Protein AF-A0A1S3WWC1-F1 (afdb_monomer)

Radius of gyration: 30.46 Å; Cα contacts (8 Å, |Δi|>4): 54; chains: 1; bounding box: 105×36×64 Å

Secondary structure (DSSP, 8-state):
-----------------------S---------SS-----EEPTTT--EESSSS-HHHHHHT----TTSS----HHHHHHHHHHHHHHHHHHHHHHHHHHHHHHHHHT-

Mean predicted aligned error: 16.49 Å

Structure (mmCIF, N/CA/C/O backbone):
data_AF-A0A1S3WWC1-F1
#
_entry.id   AF-A0A1S3WWC1-F1
#
loop_
_atom_site.group_PDB
_atom_site.id
_atom_site.type_symbol
_atom_site.label_atom_id
_atom_site.label_alt_id
_atom_site.label_comp_id
_atom_site.label_asym_id
_atom_site.label_entity_id
_atom_site.label_seq_id
_atom_site.pdbx_PDB_ins_code
_atom_site.Cartn_x
_atom_site.Cartn_y
_atom_site.Cartn_z
_atom_site.occupancy
_atom_site.B_iso_or_equiv
_atom_site.auth_seq_id
_atom_site.auth_comp_id
_atom_site.auth_asym_id
_atom_site.auth_atom_id
_atom_site.pdbx_PDB_model_num
ATOM 1 N N . MET A 1 1 ? 80.824 10.348 16.787 1.00 40.72 1 MET A N 1
ATOM 2 C CA . MET A 1 1 ? 81.127 11.675 16.212 1.00 40.72 1 MET A CA 1
ATOM 3 C C . MET A 1 1 ? 79.851 12.218 15.574 1.00 40.72 1 MET A C 1
ATOM 5 O O . MET A 1 1 ? 79.319 11.554 14.701 1.00 40.72 1 MET A O 1
ATOM 9 N N . ALA A 1 2 ? 79.364 13.329 16.138 1.00 40.56 2 ALA A N 1
ATOM 10 C CA . ALA A 1 2 ? 78.391 14.354 15.710 1.00 40.56 2 ALA A CA 1
ATOM 11 C C . ALA A 1 2 ? 77.264 14.090 14.674 1.00 40.56 2 ALA A C 1
ATOM 13 O O . ALA A 1 2 ? 77.507 1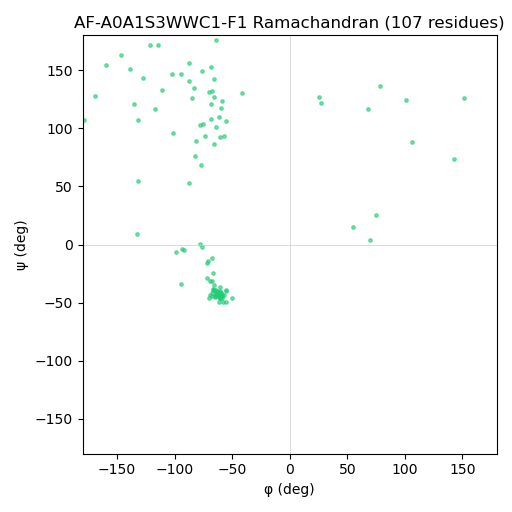3.753 13.520 1.00 40.56 2 ALA A O 1
ATOM 14 N N . SER A 1 3 ? 76.041 14.435 15.107 1.00 50.72 3 SER A N 1
ATOM 15 C CA . SER A 1 3 ? 74.863 14.863 14.323 1.00 50.72 3 SER A CA 1
ATOM 16 C C . SER A 1 3 ? 75.092 16.202 13.579 1.00 50.72 3 SER A C 1
ATOM 18 O O . SER A 1 3 ? 76.116 16.849 13.805 1.00 50.72 3 SER A O 1
ATOM 20 N N . PRO A 1 4 ? 74.134 16.676 12.749 1.00 58.25 4 PRO A N 1
ATOM 21 C CA . PRO A 1 4 ? 73.045 17.553 13.242 1.00 58.25 4 PRO A CA 1
ATOM 22 C C . PRO A 1 4 ? 71.666 17.200 12.617 1.00 58.25 4 PRO A C 1
ATOM 24 O O . PRO A 1 4 ? 71.623 16.571 11.571 1.00 58.25 4 PRO A O 1
ATOM 2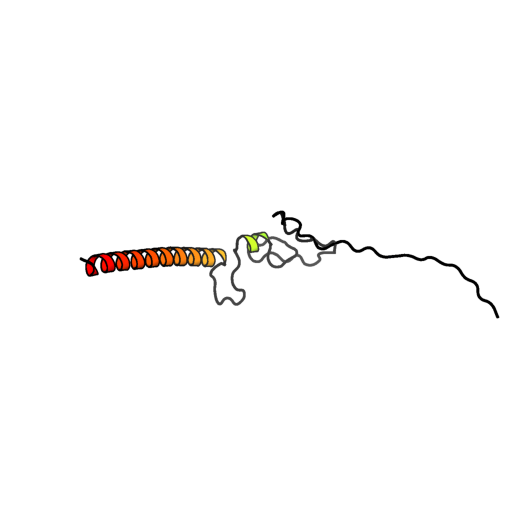7 N N . SER A 1 5 ? 70.477 17.389 13.209 1.00 48.91 5 SER A N 1
ATOM 28 C CA . SER A 1 5 ? 69.825 18.439 14.026 1.00 48.91 5 SER A CA 1
ATOM 29 C C . SER A 1 5 ? 68.855 19.312 13.199 1.00 48.91 5 SER A C 1
ATOM 31 O O . SER A 1 5 ? 69.268 19.919 12.217 1.00 48.91 5 SER A O 1
ATOM 33 N N . GLY A 1 6 ? 67.586 19.391 13.642 1.00 43.91 6 GLY A N 1
ATOM 34 C CA . GLY A 1 6 ? 66.534 20.315 13.165 1.00 43.91 6 GLY A CA 1
ATOM 35 C C . GLY A 1 6 ? 65.130 19.673 13.111 1.00 43.91 6 GLY A C 1
ATOM 36 O O . GLY A 1 6 ? 64.760 19.143 12.076 1.00 43.91 6 GLY A O 1
ATOM 37 N N . LYS A 1 7 ? 64.424 19.427 14.228 1.00 49.53 7 LYS A N 1
ATOM 38 C CA . LYS A 1 7 ? 63.530 20.313 15.023 1.00 49.53 7 LYS A CA 1
ATOM 39 C C . LYS A 1 7 ? 62.209 20.738 14.344 1.00 49.53 7 LYS A C 1
ATOM 41 O O . LYS A 1 7 ? 62.213 21.550 13.432 1.00 49.53 7 LYS A O 1
ATOM 46 N N . GLY A 1 8 ? 61.095 20.311 14.948 1.00 35.06 8 GLY A N 1
ATOM 47 C CA . GLY A 1 8 ? 59.756 20.901 14.828 1.00 35.06 8 GLY A CA 1
ATOM 48 C C . GLY A 1 8 ? 58.767 20.121 15.700 1.00 35.06 8 GLY A C 1
ATOM 49 O O . GLY A 1 8 ? 58.494 18.963 15.413 1.00 35.06 8 GLY A O 1
ATOM 50 N N . ALA A 1 9 ? 58.333 20.712 16.812 1.00 41.59 9 ALA A N 1
ATOM 51 C CA . ALA A 1 9 ? 57.574 20.085 17.893 1.00 41.59 9 ALA A CA 1
ATOM 52 C C . ALA A 1 9 ? 56.155 20.665 18.012 1.00 41.59 9 ALA A C 1
ATOM 54 O O . ALA A 1 9 ? 55.888 21.729 17.463 1.00 41.59 9 ALA A O 1
ATOM 55 N N . GLN A 1 10 ? 55.359 20.002 18.862 1.00 39.84 10 GLN A N 1
ATOM 56 C CA . GLN A 1 10 ? 54.048 20.388 19.415 1.00 39.84 10 GLN A CA 1
ATOM 57 C C . GLN A 1 10 ? 52.873 20.189 18.447 1.00 39.84 10 GLN A C 1
ATOM 59 O O . GLN A 1 10 ? 52.960 20.502 17.274 1.00 39.84 10 GLN A O 1
ATOM 64 N N . GLY A 1 11 ? 51.728 19.653 18.848 1.00 32.12 11 GLY A N 1
ATOM 65 C CA . GLY A 1 11 ? 51.208 19.331 20.171 1.00 32.12 11 GLY A CA 1
ATOM 66 C C . GLY A 1 11 ? 49.685 19.431 20.070 1.00 32.12 11 GLY A C 1
ATOM 67 O O . GLY A 1 11 ? 49.196 20.433 19.572 1.00 32.12 11 GLY A O 1
ATOM 68 N N . SER A 1 12 ? 48.998 18.357 20.469 1.00 44.78 12 SER A N 1
ATOM 69 C CA . SER A 1 12 ? 47.644 18.304 21.048 1.00 44.78 12 SER A CA 1
ATOM 70 C C . SER A 1 12 ? 46.635 19.403 20.691 1.00 44.78 12 SER A C 1
ATOM 72 O O . SER A 1 12 ? 46.820 20.529 21.122 1.00 44.78 12 SER A O 1
ATOM 74 N N . GLU A 1 13 ? 45.490 19.016 20.114 1.00 35.41 13 GLU A N 1
ATOM 75 C CA . GLU A 1 13 ? 44.162 19.357 20.658 1.00 35.41 13 GLU A CA 1
ATOM 76 C C . GLU A 1 13 ? 43.049 18.556 19.957 1.00 35.41 13 GLU A C 1
ATOM 78 O O . GLU A 1 13 ? 42.955 18.499 18.733 1.00 35.41 13 GLU A O 1
ATOM 83 N N . ALA A 1 14 ? 42.217 17.894 20.761 1.00 49.47 14 ALA A N 1
ATOM 84 C CA . ALA A 1 14 ? 40.960 17.291 20.339 1.00 49.47 14 ALA A CA 1
ATOM 85 C C . ALA A 1 14 ? 39.820 18.289 20.591 1.00 49.47 14 ALA A C 1
ATOM 87 O O . ALA A 1 14 ? 39.831 18.951 21.627 1.00 49.47 14 ALA A O 1
ATOM 88 N N . PRO A 1 15 ? 38.775 18.312 19.753 1.00 43.28 15 PRO A N 1
ATOM 89 C CA . PRO A 1 15 ? 37.441 18.699 20.192 1.00 43.28 15 PRO A CA 1
ATOM 90 C C . PRO A 1 15 ? 36.527 17.475 20.012 1.00 43.28 15 PRO A C 1
ATOM 92 O O . PRO A 1 15 ? 36.415 16.912 18.931 1.00 43.28 15 PRO A O 1
ATOM 95 N N . GLY A 1 16 ? 35.950 16.894 21.057 1.00 35.16 16 GLY A N 1
ATOM 96 C CA . GLY A 1 16 ? 34.995 17.552 21.940 1.00 35.16 16 GLY A CA 1
ATOM 97 C C . GLY A 1 16 ? 33.614 16.987 21.605 1.00 35.16 16 GLY A C 1
ATOM 98 O O . GLY A 1 16 ? 32.925 17.492 20.727 1.00 35.16 16 GLY A O 1
ATOM 99 N N . CYS A 1 17 ? 33.243 15.886 22.264 1.00 47.62 17 CYS A N 1
ATOM 100 C CA . CYS A 1 17 ? 31.922 15.273 22.151 1.00 47.62 17 CYS A CA 1
ATOM 101 C C . CYS A 1 17 ? 30.924 16.126 22.950 1.00 47.62 17 CYS A C 1
ATOM 103 O O . CYS A 1 17 ? 30.926 16.096 24.180 1.00 47.62 17 CYS A O 1
ATOM 105 N N . GLY A 1 18 ? 30.112 16.918 22.253 1.00 47.75 18 GLY A N 1
ATOM 106 C CA . GLY A 1 18 ? 28.972 17.640 22.815 1.00 47.75 18 GLY A CA 1
ATOM 107 C C . GLY A 1 18 ? 27.711 17.339 21.996 1.00 47.75 18 GLY A C 1
ATOM 108 O O . GLY A 1 18 ? 27.815 17.196 20.775 1.00 47.75 18 GLY A O 1
ATOM 109 N N . PRO A 1 19 ? 26.524 17.218 22.618 1.00 51.41 19 PRO A N 1
ATOM 110 C CA . PRO A 1 19 ? 25.299 16.896 21.899 1.00 51.41 19 PRO A CA 1
ATOM 111 C C . PRO A 1 19 ? 24.775 18.155 21.197 1.00 51.41 19 PRO A C 1
ATOM 113 O O . PRO A 1 19 ? 24.214 19.042 21.837 1.00 51.41 19 PRO A O 1
ATOM 116 N N . GLN A 1 20 ? 24.975 18.251 19.883 1.00 52.53 20 GLN A N 1
ATOM 117 C CA . GLN A 1 20 ? 24.319 19.270 19.058 1.00 52.53 20 GLN A CA 1
ATOM 118 C C . GLN A 1 20 ? 22.948 18.752 18.586 1.00 52.53 20 GLN A C 1
ATOM 120 O O . GLN A 1 20 ? 22.805 17.559 18.300 1.00 52.53 20 GLN A O 1
ATOM 125 N N . PRO A 1 21 ? 21.920 19.617 18.565 1.00 46.38 21 PRO A N 1
ATOM 126 C CA . PRO A 1 21 ? 20.534 19.225 18.397 1.00 46.38 21 PRO A CA 1
ATOM 127 C C . PRO A 1 21 ? 20.301 18.737 16.972 1.00 46.38 21 PRO A C 1
ATOM 129 O O . PRO A 1 21 ? 20.669 19.396 16.003 1.00 46.38 21 PRO A O 1
ATOM 132 N N . PHE A 1 22 ? 19.665 17.572 16.871 1.00 44.06 22 PHE A N 1
ATOM 133 C CA . PHE A 1 22 ? 19.231 16.955 15.627 1.00 44.06 22 PHE A CA 1
ATOM 134 C C . PHE A 1 22 ? 18.308 17.908 14.854 1.00 44.06 22 PHE A C 1
ATOM 136 O O . PHE A 1 22 ? 17.095 17.939 15.074 1.00 44.06 22 PHE A O 1
ATOM 143 N N . THR A 1 23 ? 18.882 18.687 13.940 1.00 47.53 23 THR A N 1
ATOM 144 C CA . THR A 1 23 ? 18.132 19.331 12.869 1.00 47.53 23 THR A CA 1
ATOM 145 C C . THR A 1 23 ? 17.643 18.234 11.937 1.00 47.53 23 THR A C 1
ATOM 147 O O . THR A 1 23 ? 18.385 17.394 11.426 1.00 47.53 23 THR A O 1
ATOM 150 N N . ARG A 1 24 ? 16.326 18.185 11.810 1.00 53.47 24 ARG A N 1
ATOM 151 C CA . ARG A 1 24 ? 15.557 17.122 11.182 1.00 53.47 24 ARG A CA 1
ATOM 152 C C . ARG A 1 24 ? 15.436 17.384 9.681 1.00 53.47 24 ARG A C 1
ATOM 154 O O . ARG A 1 24 ? 14.336 17.372 9.153 1.00 53.47 24 ARG A O 1
ATOM 161 N N . ASP A 1 25 ? 16.573 17.597 9.029 1.00 51.56 25 ASP A N 1
ATOM 162 C CA . ASP A 1 25 ? 16.686 17.823 7.586 1.00 51.56 25 ASP A CA 1
ATOM 163 C C . ASP A 1 25 ? 17.793 16.937 7.010 1.00 51.56 25 ASP A C 1
ATOM 165 O O . ASP A 1 25 ? 18.732 17.390 6.361 1.00 51.56 25 ASP A O 1
ATOM 169 N N . LEU A 1 26 ? 17.683 15.629 7.254 1.00 56.12 26 LEU A N 1
ATOM 170 C CA . LEU A 1 26 ? 18.396 14.648 6.448 1.00 56.12 26 LEU A CA 1
ATOM 171 C C . LEU A 1 26 ? 17.566 14.404 5.185 1.00 56.12 26 LEU A C 1
ATOM 173 O O . LEU A 1 26 ? 16.857 13.405 5.059 1.00 56.12 26 LEU A O 1
ATOM 177 N N . VAL A 1 27 ? 17.619 15.361 4.259 1.00 57.16 27 VAL A N 1
ATOM 178 C CA . VAL A 1 27 ? 17.389 15.028 2.856 1.00 57.16 27 VAL A CA 1
ATOM 179 C C . VAL A 1 27 ? 18.494 14.040 2.498 1.00 57.16 27 VAL A C 1
ATOM 181 O O . VAL A 1 27 ? 19.677 14.371 2.524 1.00 57.16 27 VAL A O 1
ATOM 184 N N . ASP A 1 28 ? 18.112 12.781 2.302 1.00 52.03 28 ASP A N 1
ATOM 185 C CA . ASP A 1 28 ? 19.004 11.729 1.828 1.00 52.03 28 ASP A CA 1
ATOM 186 C C . ASP A 1 28 ? 19.412 12.104 0.401 1.00 52.03 28 ASP A C 1
ATOM 188 O O . ASP A 1 28 ? 18.736 11.778 -0.578 1.00 52.03 28 ASP A O 1
ATOM 192 N N . SER A 1 29 ? 20.468 12.912 0.302 1.00 55.97 29 SER A N 1
ATOM 193 C CA . SER A 1 29 ? 21.179 13.186 -0.934 1.00 55.97 29 SER A CA 1
ATOM 194 C C . SER A 1 29 ? 21.712 11.852 -1.423 1.00 55.97 29 SER A C 1
ATOM 196 O O . SER A 1 29 ? 22.777 11.399 -1.007 1.00 55.97 29 SER A O 1
ATOM 198 N N . VAL A 1 30 ? 20.934 11.183 -2.271 1.00 58.50 30 VAL A N 1
ATOM 199 C CA . VAL A 1 30 ? 21.411 10.015 -2.994 1.00 58.50 30 VAL A CA 1
ATOM 200 C C . VAL A 1 30 ? 22.523 10.504 -3.906 1.00 58.50 30 VAL A C 1
ATOM 202 O O . VAL A 1 30 ? 22.277 11.154 -4.915 1.00 58.50 30 VAL A O 1
ATOM 205 N N . ASP A 1 31 ? 23.755 10.261 -3.474 1.00 56.28 31 ASP A N 1
ATOM 206 C CA . ASP A 1 31 ? 24.958 10.617 -4.204 1.00 56.28 31 ASP A CA 1
ATOM 207 C C . ASP A 1 31 ? 24.882 10.004 -5.605 1.00 56.28 31 ASP A C 1
ATOM 209 O O . ASP A 1 31 ? 24.969 8.786 -5.803 1.00 56.28 31 ASP A O 1
ATOM 213 N N . ASP A 1 32 ? 24.642 10.867 -6.587 1.00 61.12 32 ASP A N 1
ATOM 214 C CA . ASP A 1 32 ? 24.807 10.548 -7.986 1.00 61.12 32 ASP A CA 1
ATOM 215 C C . ASP A 1 32 ? 26.320 10.591 -8.295 1.00 61.12 32 ASP A C 1
ATOM 217 O O . ASP A 1 32 ? 26.763 11.394 -9.111 1.00 61.12 32 ASP A O 1
ATOM 221 N N . ALA A 1 33 ? 27.092 9.647 -7.743 1.00 59.06 33 ALA A N 1
ATOM 222 C CA . ALA A 1 33 ? 28.527 9.480 -7.989 1.00 59.06 33 ALA A CA 1
ATOM 223 C C . ALA A 1 33 ? 28.914 9.661 -9.471 1.00 59.06 33 ALA A C 1
ATO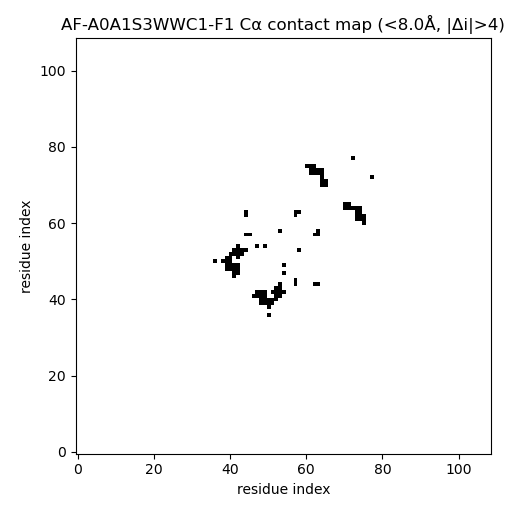M 225 O O . ALA A 1 33 ? 28.305 9.070 -10.376 1.00 59.06 33 ALA A O 1
ATOM 226 N N . GLU A 1 34 ? 29.926 10.490 -9.702 1.00 60.16 34 GLU A N 1
ATOM 227 C CA . GLU A 1 34 ? 30.468 10.883 -11.000 1.00 60.16 34 GLU A CA 1
ATOM 228 C C . GLU A 1 34 ? 31.271 9.721 -11.611 1.00 60.16 34 GLU A C 1
ATOM 230 O O . GLU A 1 34 ? 32.440 9.498 -11.314 1.00 60.16 34 GLU A O 1
ATOM 235 N N . GLY A 1 35 ? 30.602 8.909 -12.430 1.00 62.38 35 GLY A N 1
ATOM 236 C CA . GLY A 1 35 ? 31.177 7.751 -13.112 1.00 62.38 35 GLY A CA 1
ATOM 237 C C . GLY A 1 35 ? 30.325 7.350 -14.316 1.00 62.38 35 GLY A C 1
ATOM 238 O O . GLY A 1 35 ? 29.144 7.669 -14.384 1.00 62.38 35 GLY A O 1
ATOM 239 N N . LEU A 1 36 ? 30.919 6.704 -15.318 1.00 58.41 36 LEU A N 1
ATOM 240 C CA . LEU A 1 36 ? 30.265 6.382 -16.590 1.00 58.41 36 LEU A CA 1
ATOM 241 C C . LEU A 1 36 ? 29.146 5.328 -16.408 1.00 58.41 36 LEU A C 1
ATOM 243 O O . LEU A 1 36 ? 29.419 4.147 -16.199 1.00 58.41 36 LEU A O 1
ATOM 247 N N . TYR A 1 37 ? 27.879 5.740 -16.523 1.00 56.16 37 TYR A N 1
ATOM 248 C CA . TYR A 1 37 ? 26.704 4.857 -16.428 1.00 56.16 37 TYR A CA 1
ATOM 249 C C . TYR A 1 37 ? 26.440 4.135 -17.751 1.00 56.16 37 TYR A C 1
ATOM 251 O O . TYR A 1 37 ? 25.695 4.628 -18.593 1.00 56.16 37 TYR A O 1
ATOM 259 N N . VAL A 1 38 ? 27.044 2.959 -17.942 1.00 61.09 38 VAL A N 1
ATOM 260 C CA . VAL A 1 38 ? 26.890 2.169 -19.186 1.00 61.09 38 VAL A CA 1
ATOM 261 C C . VAL A 1 38 ? 25.744 1.143 -19.112 1.00 61.09 38 VAL A C 1
ATOM 263 O O . VAL A 1 38 ? 25.376 0.552 -20.121 1.00 61.09 38 VAL A O 1
ATOM 266 N N . ALA A 1 39 ? 25.086 0.985 -17.961 1.00 57.41 39 ALA A N 1
ATOM 267 C CA . ALA A 1 39 ? 23.836 0.234 -17.856 1.00 57.41 39 ALA A CA 1
ATOM 268 C C . ALA A 1 39 ? 22.816 1.055 -17.070 1.00 57.41 39 ALA A C 1
ATOM 270 O O . ALA A 1 39 ? 22.947 1.229 -15.860 1.00 57.41 39 ALA A O 1
ATOM 271 N N . VAL A 1 40 ? 21.810 1.588 -17.764 1.00 65.38 40 VAL A N 1
ATOM 272 C CA . VAL A 1 40 ? 20.677 2.219 -17.094 1.00 65.38 40 VAL A CA 1
ATOM 273 C C . VAL A 1 40 ? 19.517 1.241 -17.105 1.00 65.38 40 VAL A C 1
ATOM 275 O O . VAL A 1 40 ? 18.795 1.109 -18.094 1.00 65.38 40 VAL A O 1
ATOM 278 N N . GLU A 1 41 ? 19.373 0.512 -16.005 1.00 73.44 41 GLU A N 1
ATOM 279 C CA . GLU A 1 41 ? 18.226 -0.360 -15.804 1.00 73.44 41 GLU A CA 1
ATOM 280 C C . GLU A 1 41 ? 16.953 0.492 -15.681 1.00 73.44 41 GLU A C 1
ATOM 282 O O . GLU A 1 41 ? 16.935 1.606 -15.140 1.00 73.44 41 GLU A O 1
ATOM 287 N N . ARG A 1 42 ? 15.856 -0.007 -16.249 1.00 87.19 42 ARG A N 1
ATOM 288 C CA . ARG A 1 42 ? 14.539 0.609 -16.081 1.00 87.19 42 ARG A CA 1
ATOM 289 C C . ARG A 1 42 ? 13.957 0.126 -14.766 1.00 87.19 42 ARG A C 1
ATOM 291 O O . ARG A 1 42 ? 13.969 -1.069 -14.489 1.00 87.19 42 ARG A O 1
ATOM 298 N N . CYS A 1 43 ? 13.390 1.042 -13.987 1.00 89.12 43 CYS A N 1
ATOM 299 C CA . CYS A 1 43 ? 12.703 0.662 -12.766 1.00 89.12 43 CYS A CA 1
ATOM 300 C C . CYS A 1 43 ? 11.553 -0.306 -13.075 1.00 89.12 43 CYS A C 1
ATOM 302 O O . CYS A 1 43 ? 10.654 0.087 -13.817 1.00 89.12 43 CYS A O 1
ATOM 304 N N . PRO A 1 44 ? 11.497 -1.517 -12.490 1.00 88.62 44 PRO A N 1
ATOM 305 C CA . PRO A 1 44 ? 10.464 -2.495 -12.826 1.00 88.62 44 PRO A CA 1
ATOM 306 C C . PRO A 1 44 ? 9.060 -2.057 -12.377 1.00 88.62 44 PRO A C 1
ATOM 308 O O . PRO A 1 44 ? 8.072 -2.645 -12.795 1.00 88.62 44 PRO A O 1
ATOM 311 N N . LEU A 1 45 ? 8.962 -1.011 -11.547 1.00 90.44 45 LEU A N 1
ATOM 312 C CA . LEU A 1 45 ? 7.704 -0.498 -10.997 1.00 90.44 45 LEU A CA 1
ATOM 313 C C . LEU A 1 45 ? 7.116 0.661 -11.815 1.00 90.44 45 LEU A C 1
ATOM 315 O O . LEU A 1 45 ? 5.901 0.785 -11.921 1.00 90.44 45 LEU A O 1
ATOM 319 N N . CYS A 1 46 ? 7.959 1.518 -12.400 1.00 91.50 46 CYS A N 1
ATOM 320 C CA . CYS A 1 46 ? 7.518 2.719 -13.128 1.00 91.50 46 CYS A CA 1
ATOM 321 C C . CYS A 1 46 ? 8.185 2.899 -14.498 1.00 91.50 46 CYS A C 1
ATOM 323 O O . CYS A 1 46 ? 8.077 3.959 -15.112 1.00 91.50 46 CYS A O 1
ATOM 325 N N . ASN A 1 47 ? 8.930 1.890 -14.952 1.00 88.44 47 ASN A N 1
ATOM 326 C CA . ASN A 1 47 ? 9.676 1.829 -16.209 1.00 88.44 47 ASN A CA 1
ATOM 327 C C . ASN A 1 47 ? 10.672 2.981 -16.445 1.00 88.44 47 ASN A C 1
ATOM 329 O O . ASN A 1 47 ? 11.145 3.206 -17.562 1.00 88.44 47 ASN A O 1
ATOM 333 N N . THR A 1 48 ? 10.977 3.730 -15.386 1.00 88.25 48 THR A N 1
ATOM 334 C CA . THR A 1 48 ? 11.811 4.920 -15.455 1.00 88.25 48 THR A CA 1
ATOM 335 C C . THR A 1 48 ? 13.277 4.522 -15.371 1.00 88.25 48 THR A C 1
ATOM 337 O O . THR A 1 48 ? 13.697 3.850 -14.433 1.00 88.25 48 THR A O 1
ATOM 340 N N .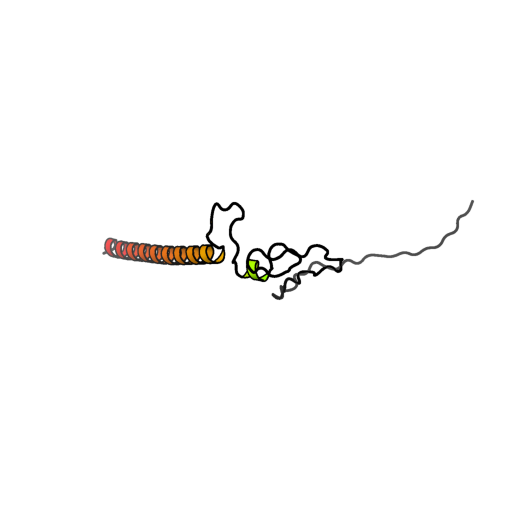 THR A 1 49 ? 14.050 4.971 -16.349 1.00 85.44 49 THR A N 1
ATOM 341 C CA . THR A 1 49 ? 15.496 4.778 -16.474 1.00 85.44 49 THR A CA 1
ATOM 342 C C . THR A 1 49 ? 16.235 5.383 -15.272 1.00 85.44 49 THR A C 1
ATOM 344 O O . THR A 1 49 ? 16.121 6.590 -15.022 1.00 85.44 49 THR A O 1
ATOM 347 N N . ARG A 1 50 ? 16.939 4.559 -14.482 1.00 79.31 50 ARG A N 1
ATOM 348 C CA . ARG A 1 50 ? 17.651 4.969 -13.2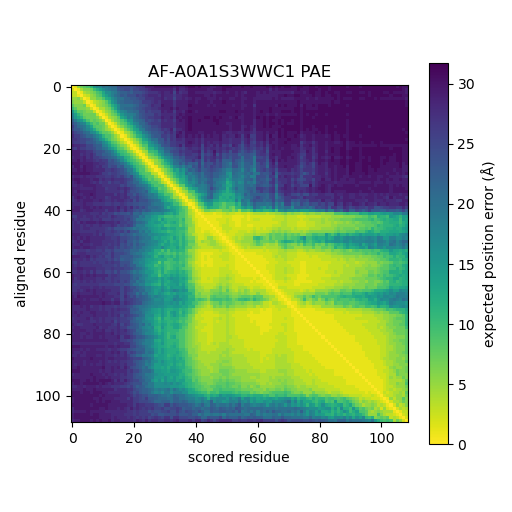56 1.00 79.31 50 ARG A CA 1
ATOM 349 C C . ARG A 1 50 ? 18.932 4.155 -13.030 1.00 79.31 50 ARG A C 1
ATOM 351 O O . ARG A 1 50 ? 19.110 3.087 -13.596 1.00 79.31 50 ARG A O 1
ATOM 358 N N . ARG A 1 51 ? 19.818 4.665 -12.165 1.00 75.31 51 ARG A N 1
ATOM 359 C CA . ARG A 1 51 ? 21.076 3.994 -11.776 1.00 75.31 51 ARG A CA 1
ATOM 360 C C . ARG A 1 51 ? 20.857 2.739 -10.927 1.00 75.31 51 ARG A C 1
ATOM 362 O O . ARG A 1 51 ? 21.654 1.815 -10.978 1.00 75.31 51 ARG A O 1
ATOM 369 N N . ARG A 1 52 ? 19.790 2.724 -10.123 1.00 79.94 52 ARG A N 1
ATOM 370 C CA . ARG A 1 52 ? 19.381 1.583 -9.292 1.00 79.94 52 ARG A CA 1
ATOM 371 C C . ARG A 1 52 ? 18.219 0.853 -9.957 1.00 79.94 52 ARG A C 1
ATOM 373 O O . ARG A 1 52 ? 17.341 1.523 -10.505 1.00 79.94 52 ARG A O 1
ATOM 380 N N . LEU A 1 53 ? 18.164 -0.473 -9.788 1.00 82.50 53 LEU A N 1
ATOM 381 C CA . LEU A 1 53 ? 17.070 -1.320 -10.275 1.00 82.50 53 LEU A CA 1
ATOM 382 C C . LEU A 1 53 ? 15.702 -0.767 -9.862 1.00 82.50 53 LEU A C 1
ATOM 384 O O . LEU A 1 53 ? 14.820 -0.659 -10.693 1.00 82.50 53 LEU A O 1
ATOM 388 N N . THR A 1 54 ? 15.502 -0.351 -8.608 1.00 87.75 54 THR A N 1
ATOM 389 C CA . THR A 1 54 ? 14.266 0.320 -8.159 1.00 87.75 54 THR A CA 1
ATOM 390 C C . THR A 1 54 ? 14.513 1.785 -7.827 1.00 87.75 54 THR A C 1
ATOM 392 O O . THR A 1 54 ? 15.451 2.118 -7.102 1.00 87.75 54 THR A O 1
ATOM 395 N N . CYS A 1 55 ? 13.651 2.677 -8.324 1.00 89.06 55 CYS A N 1
ATOM 396 C CA . CYS A 1 55 ? 13.804 4.109 -8.083 1.00 89.06 55 CYS A CA 1
ATOM 397 C C . CYS A 1 55 ? 13.366 4.515 -6.666 1.00 89.06 55 CYS A C 1
ATOM 399 O O . CYS A 1 55 ? 12.425 3.943 -6.112 1.00 89.06 55 CYS A O 1
ATOM 401 N N . ALA A 1 56 ? 14.003 5.555 -6.115 1.00 90.44 56 ALA A N 1
ATOM 402 C CA . ALA A 1 56 ? 13.697 6.081 -4.782 1.00 90.44 56 ALA A CA 1
ATOM 403 C C . ALA A 1 56 ? 12.215 6.453 -4.619 1.00 90.44 56 ALA A C 1
ATOM 405 O O . ALA A 1 56 ? 11.621 6.133 -3.597 1.00 90.44 56 ALA A O 1
ATOM 406 N N . LYS A 1 57 ? 11.593 7.031 -5.659 1.00 92.06 57 LYS A N 1
ATOM 407 C CA . LYS A 1 57 ? 10.162 7.370 -5.658 1.00 92.06 57 LYS A CA 1
ATOM 408 C C . LYS A 1 57 ? 9.285 6.152 -5.351 1.00 92.06 57 LYS A C 1
ATOM 410 O O . LYS A 1 57 ? 8.439 6.239 -4.474 1.00 92.06 57 LYS A O 1
ATOM 415 N N . CYS A 1 58 ? 9.504 5.029 -6.039 1.00 92.25 58 CYS A N 1
ATOM 416 C CA . CYS A 1 58 ? 8.706 3.814 -5.844 1.00 92.25 58 CYS A CA 1
ATOM 417 C C . CYS A 1 58 ? 8.998 3.108 -4.512 1.00 92.25 58 CYS A C 1
ATOM 419 O O . CYS A 1 58 ? 8.127 2.440 -3.961 1.00 92.25 58 CYS A O 1
ATOM 421 N N . VAL A 1 59 ? 10.219 3.244 -3.986 1.00 92.81 59 VAL A N 1
ATOM 422 C CA . VAL A 1 59 ? 10.559 2.734 -2.649 1.00 92.81 59 VAL A CA 1
ATOM 423 C C . VAL A 1 59 ? 9.852 3.560 -1.574 1.00 92.81 59 VAL A C 1
ATOM 425 O O . VAL A 1 59 ? 9.227 2.996 -0.681 1.00 92.81 59 VAL A O 1
ATOM 428 N N . GLN A 1 60 ? 9.895 4.888 -1.687 1.00 94.25 60 GLN A N 1
ATOM 429 C CA . GLN A 1 60 ? 9.263 5.809 -0.740 1.00 94.25 60 GLN A CA 1
ATOM 430 C C . GLN A 1 60 ? 7.733 5.723 -0.768 1.00 94.25 60 GLN A C 1
ATOM 432 O O . GLN A 1 60 ? 7.107 5.781 0.288 1.00 94.25 60 GLN A O 1
ATOM 437 N N . SER A 1 61 ? 7.126 5.546 -1.946 1.00 95.88 61 SER A N 1
ATOM 438 C CA . SER A 1 61 ? 5.679 5.332 -2.068 1.00 95.88 61 SER A CA 1
ATOM 439 C C . SER A 1 61 ? 5.230 3.953 -1.581 1.00 95.88 61 SER A C 1
ATOM 441 O O . SER A 1 61 ? 4.042 3.762 -1.340 1.00 95.88 61 SER A O 1
ATOM 443 N N . GLY A 1 62 ? 6.150 2.997 -1.4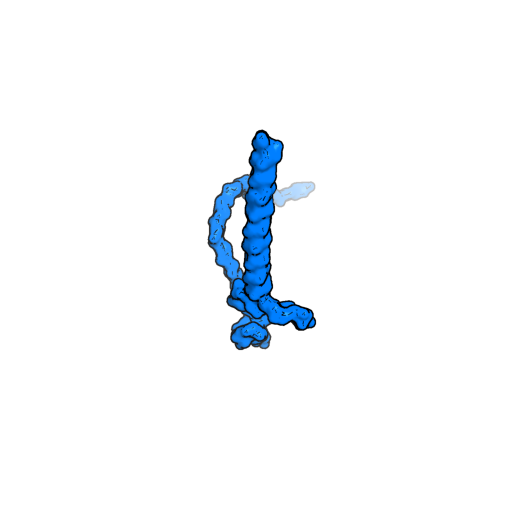07 1.00 95.94 62 GLY A N 1
ATOM 444 C CA . GLY A 1 62 ? 5.805 1.633 -1.010 1.00 95.94 62 GLY A CA 1
ATOM 445 C C . GLY A 1 62 ? 5.188 0.799 -2.136 1.00 95.94 62 GLY A C 1
ATOM 446 O O . GLY A 1 62 ? 4.448 -0.140 -1.858 1.00 95.94 62 GLY A O 1
ATOM 447 N N . ASP A 1 63 ? 5.484 1.121 -3.397 1.00 94.44 63 ASP A N 1
ATOM 448 C CA . ASP A 1 63 ? 4.901 0.465 -4.580 1.00 94.44 63 ASP A CA 1
ATOM 449 C C . ASP A 1 63 ? 5.514 -0.904 -4.918 1.00 94.44 63 ASP A C 1
ATOM 451 O O . ASP A 1 63 ? 5.144 -1.533 -5.910 1.00 94.44 63 ASP A O 1
ATOM 455 N N . PHE A 1 64 ? 6.483 -1.366 -4.134 1.00 92.50 64 PHE A N 1
ATOM 456 C CA . PHE A 1 64 ? 7.182 -2.622 -4.373 1.00 92.50 64 PHE A CA 1
ATOM 457 C C . PHE A 1 64 ? 6.466 -3.817 -3.728 1.00 92.50 64 PHE A C 1
ATOM 459 O O . PHE A 1 64 ? 5.736 -3.681 -2.744 1.00 92.50 64 PHE A O 1
ATOM 466 N N . VAL A 1 65 ? 6.729 -4.999 -4.287 1.00 92.62 65 VAL A N 1
ATOM 467 C CA . VAL A 1 65 ? 6.264 -6.313 -3.815 1.00 92.62 65 VAL A CA 1
ATOM 468 C C . VAL A 1 65 ? 7.471 -7.212 -3.526 1.00 92.62 65 VAL A C 1
ATOM 470 O O . VAL A 1 65 ? 8.606 -6.858 -3.858 1.00 92.62 65 VAL A O 1
ATOM 473 N N . TYR A 1 66 ? 7.250 -8.386 -2.932 1.00 89.50 66 TYR A N 1
ATOM 474 C CA . TYR A 1 66 ? 8.320 -9.371 -2.766 1.00 89.50 66 TYR A CA 1
ATOM 475 C C . TYR A 1 66 ? 8.754 -9.940 -4.124 1.00 89.50 66 TYR A C 1
ATOM 477 O O . TYR A 1 66 ? 7.929 -10.363 -4.932 1.00 89.50 66 TYR A O 1
ATOM 485 N N . PHE A 1 67 ? 10.067 -9.989 -4.363 1.00 84.56 67 PHE A N 1
ATOM 486 C CA . PHE A 1 67 ? 10.635 -10.497 -5.620 1.00 84.56 67 PHE A CA 1
ATOM 487 C C . PHE A 1 67 ? 10.404 -11.998 -5.841 1.00 84.56 67 PHE A C 1
ATOM 489 O O . PHE A 1 67 ? 10.400 -12.452 -6.980 1.00 84.56 67 PHE A O 1
ATOM 496 N N . ASP A 1 68 ? 10.204 -12.767 -4.770 1.00 89.31 68 ASP A N 1
ATOM 497 C CA . ASP A 1 68 ? 9.991 -14.217 -4.830 1.00 89.31 68 ASP A CA 1
ATOM 498 C C . ASP A 1 68 ? 8.577 -14.620 -5.289 1.00 89.31 68 ASP A C 1
ATOM 500 O O . ASP A 1 68 ? 8.282 -15.808 -5.415 1.00 89.31 68 ASP A O 1
ATOM 504 N N . GLY A 1 69 ? 7.695 -13.642 -5.529 1.00 85.06 69 GLY A N 1
ATOM 505 C CA . GLY A 1 69 ? 6.339 -13.858 -6.024 1.00 85.06 69 GLY A CA 1
ATOM 506 C C . GLY A 1 69 ? 5.384 -14.523 -5.030 1.00 85.06 69 GLY A C 1
ATOM 507 O O . GLY A 1 69 ? 4.240 -14.785 -5.402 1.00 85.06 69 GLY A O 1
ATOM 508 N N . ARG A 1 70 ? 5.807 -14.779 -3.782 1.00 90.56 70 ARG A N 1
ATOM 509 C CA . ARG A 1 70 ? 4.946 -15.396 -2.755 1.00 90.56 70 ARG A CA 1
ATOM 510 C C . ARG A 1 70 ? 3.806 -14.481 -2.327 1.00 90.56 70 ARG A C 1
ATOM 512 O O . ARG A 1 70 ? 2.739 -14.966 -1.965 1.00 90.56 70 ARG A O 1
ATOM 519 N N . ASP A 1 71 ? 4.040 -13.174 -2.367 1.00 87.94 71 ASP A N 1
ATOM 520 C CA . ASP A 1 71 ? 3.081 -12.154 -1.966 1.00 87.94 71 ASP A CA 1
ATOM 521 C C . ASP A 1 71 ? 3.068 -11.024 -3.005 1.00 87.94 71 ASP A C 1
ATOM 523 O O . ASP A 1 71 ? 4.096 -10.410 -3.304 1.00 87.94 71 ASP A O 1
ATOM 527 N N . ARG A 1 72 ? 1.886 -10.802 -3.591 1.00 92.12 72 ARG A N 1
ATOM 528 C CA . ARG A 1 72 ? 1.622 -9.764 -4.597 1.00 92.12 72 ARG A CA 1
ATOM 529 C C . ARG A 1 72 ? 1.099 -8.464 -3.978 1.00 92.12 72 ARG A C 1
ATOM 531 O O . ARG A 1 72 ? 0.882 -7.507 -4.718 1.00 92.12 72 ARG A O 1
ATOM 538 N N . GLU A 1 73 ? 0.875 -8.433 -2.663 1.00 95.56 73 GLU A N 1
ATOM 539 C CA . GLU A 1 73 ? 0.474 -7.235 -1.923 1.00 95.56 73 GLU A CA 1
ATOM 540 C C . GLU A 1 73 ? 1.618 -6.212 -1.965 1.00 95.56 73 GLU A C 1
ATOM 542 O O . GLU A 1 73 ? 2.768 -6.532 -1.637 1.00 95.56 73 GLU A O 1
ATOM 547 N N . ARG A 1 74 ? 1.327 -4.972 -2.383 1.00 95.69 74 ARG A N 1
ATOM 548 C CA . ARG A 1 74 ? 2.323 -3.898 -2.304 1.00 95.69 74 ARG A CA 1
ATOM 549 C C . ARG A 1 74 ? 2.571 -3.555 -0.847 1.00 95.69 74 ARG A C 1
ATOM 551 O O . ARG A 1 74 ? 1.685 -3.674 0.001 1.00 95.69 74 ARG A O 1
ATOM 558 N N . PHE A 1 75 ? 3.765 -3.053 -0.553 1.00 96.38 75 PHE A N 1
ATOM 559 C CA . PHE A 1 75 ? 4.089 -2.605 0.797 1.00 96.38 75 PHE A CA 1
ATOM 560 C C . PHE A 1 75 ? 3.093 -1.556 1.322 1.00 96.38 75 PHE A C 1
ATOM 562 O O . PHE A 1 75 ? 2.706 -1.619 2.490 1.00 96.38 75 PHE A O 1
ATOM 569 N N . VAL A 1 76 ? 2.661 -0.617 0.472 1.00 97.69 76 VAL A N 1
ATOM 570 C CA . VAL A 1 76 ? 1.684 0.417 0.847 1.00 97.69 76 VAL A CA 1
ATOM 571 C C . VAL A 1 76 ? 0.341 -0.179 1.279 1.00 97.69 76 VAL A C 1
ATOM 573 O O . VAL A 1 76 ? -0.139 0.157 2.362 1.00 97.69 76 VAL A O 1
ATOM 576 N N . ASP A 1 77 ? -0.189 -1.137 0.519 1.00 97.69 77 ASP A N 1
ATOM 577 C CA . ASP A 1 77 ? -1.460 -1.811 0.812 1.00 97.69 77 ASP A CA 1
ATOM 578 C C . ASP 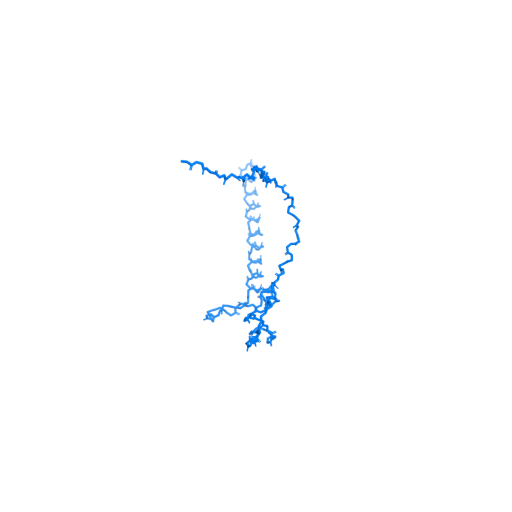A 1 77 ? -1.354 -2.619 2.116 1.00 97.69 77 ASP A C 1
ATOM 580 O O . ASP A 1 77 ? -2.191 -2.520 3.018 1.00 97.69 77 ASP A O 1
ATOM 584 N N . LYS A 1 78 ? -0.245 -3.352 2.276 1.00 97.19 78 LYS A N 1
ATOM 585 C CA . LYS A 1 78 ? 0.052 -4.136 3.482 1.00 97.19 78 LYS A CA 1
ATOM 586 C C . LYS A 1 78 ? 0.128 -3.269 4.732 1.00 97.19 78 LYS A C 1
ATOM 588 O O . LYS A 1 78 ? -0.365 -3.645 5.800 1.00 97.19 78 LYS A O 1
ATOM 593 N N . LYS A 1 79 ? 0.754 -2.097 4.611 1.00 97.62 79 LYS A N 1
ATOM 594 C CA . LYS A 1 79 ? 0.878 -1.119 5.694 1.00 97.62 79 LYS A CA 1
ATOM 595 C C . LYS A 1 79 ? -0.477 -0.511 6.050 1.00 97.62 79 LYS A C 1
ATOM 597 O O . LYS A 1 79 ? -0.773 -0.366 7.235 1.00 97.62 79 LYS A O 1
ATOM 602 N N . GLU A 1 80 ? -1.302 -0.186 5.059 1.00 98.38 80 GLU A N 1
ATOM 603 C CA . GLU A 1 80 ? -2.659 0.310 5.286 1.00 98.38 80 GLU A CA 1
ATOM 604 C C . GLU A 1 80 ? -3.511 -0.726 6.027 1.00 98.38 80 GLU A C 1
ATOM 606 O O . GLU A 1 80 ? -4.090 -0.423 7.074 1.00 98.38 80 GLU A O 1
ATOM 611 N N . ARG A 1 81 ? -3.506 -1.978 5.558 1.00 98.06 81 ARG A N 1
ATOM 612 C CA . ARG A 1 81 ? -4.212 -3.087 6.208 1.00 98.06 81 ARG A CA 1
ATOM 613 C C . ARG A 1 81 ? -3.767 -3.281 7.655 1.00 98.06 81 ARG A C 1
ATOM 615 O O . ARG A 1 81 ? -4.602 -3.458 8.542 1.00 98.06 81 ARG A O 1
ATOM 622 N N . LEU A 1 82 ? -2.461 -3.210 7.918 1.00 98.31 82 LEU A N 1
ATOM 623 C CA . LEU A 1 82 ? -1.927 -3.283 9.278 1.00 98.31 82 LEU A CA 1
ATOM 624 C C . LEU A 1 82 ? -2.467 -2.154 10.167 1.00 98.31 82 LEU A C 1
ATOM 626 O O . LEU A 1 82 ? -2.836 -2.410 11.312 1.00 98.31 82 LEU A O 1
ATOM 630 N N . ASN A 1 83 ? -2.528 -0.923 9.659 1.00 98.62 83 ASN A N 1
ATOM 631 C CA . ASN A 1 83 ? -3.049 0.211 10.420 1.00 98.62 83 ASN A CA 1
ATOM 632 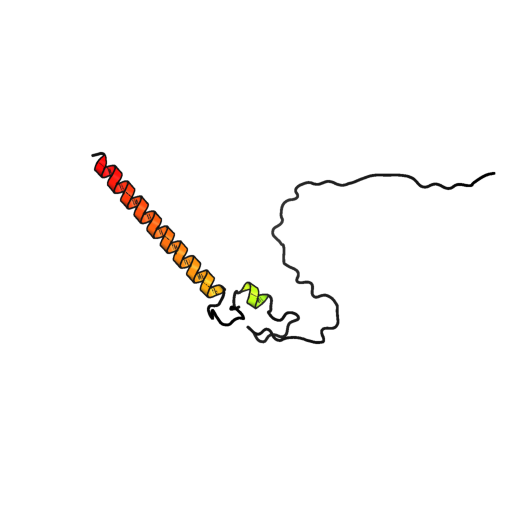C C . ASN A 1 83 ? -4.530 0.022 10.768 1.00 98.62 83 ASN A C 1
ATOM 634 O O . ASN A 1 83 ? -4.902 0.198 11.925 1.00 98.62 83 ASN A O 1
ATOM 638 N N . GLN A 1 84 ? -5.350 -0.421 9.813 1.00 98.69 84 GLN A N 1
ATOM 639 C CA . GLN A 1 84 ? -6.770 -0.700 10.054 1.00 98.69 84 GLN A CA 1
ATOM 640 C C . GLN A 1 84 ? -6.972 -1.776 11.132 1.00 98.69 84 GLN A C 1
ATOM 642 O O . GLN A 1 84 ? -7.839 -1.645 11.996 1.00 98.69 84 GLN A O 1
ATOM 647 N N . LEU A 1 85 ? -6.160 -2.838 11.105 1.00 98.69 85 LEU A N 1
ATOM 648 C CA . LEU A 1 85 ? -6.216 -3.898 12.113 1.00 98.69 85 LEU A CA 1
ATOM 649 C C . LEU A 1 85 ? -5.816 -3.395 13.503 1.00 98.69 85 LEU A C 1
ATOM 651 O O . LEU A 1 85 ? -6.453 -3.771 14.485 1.00 98.69 85 LEU A O 1
ATOM 655 N N . LYS A 1 86 ? -4.806 -2.523 13.594 1.00 98.62 86 LYS A N 1
ATOM 656 C CA . LYS A 1 86 ? -4.411 -1.893 14.861 1.00 98.62 86 LYS A CA 1
ATOM 657 C C . LYS A 1 86 ? -5.511 -0.996 15.425 1.00 98.62 86 LYS A C 1
ATOM 659 O O . LYS A 1 86 ? -5.796 -1.091 16.613 1.00 98.62 86 LYS A O 1
ATOM 664 N N . SER A 1 87 ? -6.167 -0.190 14.589 1.00 98.56 87 SER A N 1
ATOM 665 C CA . SER A 1 87 ? -7.295 0.644 15.026 1.00 98.56 87 SER A CA 1
ATOM 666 C C . SER A 1 87 ? -8.447 -0.200 15.573 1.00 98.56 87 SER A C 1
ATOM 668 O O . SER A 1 87 ? -8.917 0.052 16.676 1.00 98.56 87 SER A O 1
ATOM 670 N N . LYS A 1 88 ? -8.832 -1.273 14.869 1.00 98.44 88 LYS A N 1
ATOM 671 C CA . LYS A 1 88 ? -9.866 -2.205 15.354 1.00 98.44 88 LYS A CA 1
ATOM 672 C C . LYS A 1 88 ? -9.468 -2.891 16.658 1.00 98.44 88 LYS A C 1
ATOM 674 O O . LYS A 1 88 ? -10.291 -3.051 17.552 1.00 98.44 88 LYS A O 1
ATOM 679 N N . GLN A 1 89 ? -8.206 -3.304 16.781 1.00 98.50 89 GLN A N 1
ATOM 680 C CA . GLN A 1 89 ? -7.694 -3.881 18.023 1.00 98.50 89 GLN A CA 1
ATOM 681 C C . GLN A 1 89 ? -7.836 -2.898 19.193 1.00 98.50 89 GLN A C 1
ATOM 683 O O . GLN A 1 89 ? -8.267 -3.302 20.269 1.00 98.50 89 GLN A O 1
ATOM 688 N N . GLU A 1 90 ? -7.501 -1.625 18.986 1.00 98.50 90 GLU A N 1
ATOM 689 C CA . GLU A 1 90 ? -7.632 -0.581 20.005 1.00 98.50 90 GLU A CA 1
ATOM 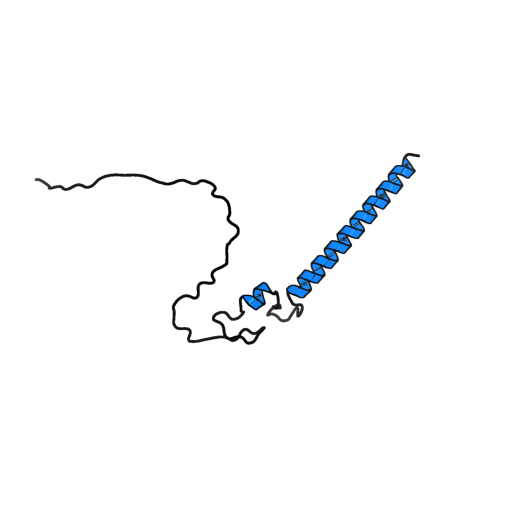690 C C . GLU A 1 90 ? -9.099 -0.335 20.397 1.00 98.50 90 GLU A C 1
ATOM 692 O O . GLU A 1 90 ? -9.411 -0.205 21.582 1.00 98.50 90 GLU A O 1
ATOM 697 N N . GLU A 1 91 ? -10.012 -0.314 19.422 1.00 98.38 91 GLU A N 1
ATOM 698 C CA . GLU A 1 91 ? -11.458 -0.205 19.659 1.00 98.38 91 GLU A CA 1
ATOM 699 C C . GLU A 1 91 ? -11.970 -1.350 20.538 1.00 98.38 91 GLU A C 1
ATOM 701 O O . GLU A 1 91 ? -12.595 -1.100 21.572 1.00 98.38 91 GLU A O 1
ATOM 706 N N . PHE A 1 92 ? -11.628 -2.596 20.198 1.00 98.12 92 PHE A N 1
ATOM 707 C CA . PHE A 1 92 ? -12.019 -3.756 20.999 1.00 98.12 92 PHE A CA 1
ATOM 708 C C . PHE A 1 92 ? -11.405 -3.735 22.400 1.00 98.12 92 PHE A C 1
ATOM 710 O O . PHE A 1 92 ? -12.081 -4.062 23.374 1.00 98.12 92 PHE A O 1
ATOM 717 N N . GLN A 1 93 ? -10.144 -3.316 22.541 1.00 97.56 93 GLN A N 1
ATOM 718 C CA . GLN A 1 93 ? -9.516 -3.177 23.859 1.00 97.56 93 GLN A CA 1
ATOM 719 C C . GLN A 1 93 ? -10.258 -2.157 24.733 1.00 97.56 93 GLN A C 1
ATOM 721 O O . GLN A 1 93 ? -10.517 -2.428 25.906 1.00 97.56 93 GLN A O 1
ATOM 726 N N . LYS A 1 94 ? -10.657 -1.011 24.167 1.00 97.31 94 LYS A N 1
ATOM 727 C CA . LYS A 1 94 ? -11.455 0.007 24.869 1.00 97.31 94 LYS A CA 1
ATOM 728 C C . LYS A 1 94 ? -12.833 -0.514 25.272 1.00 97.31 94 LYS A C 1
ATOM 730 O O . LYS A 1 94 ? -13.305 -0.206 26.366 1.00 97.31 94 LYS A O 1
ATOM 735 N N . GLU A 1 95 ? -13.477 -1.290 24.408 1.00 96.88 95 GLU A N 1
ATOM 736 C CA . GLU A 1 95 ? -14.780 -1.891 24.694 1.00 96.88 95 GLU A CA 1
ATOM 737 C C . GLU A 1 95 ? -14.699 -2.899 25.846 1.00 96.88 95 GLU A C 1
ATOM 739 O O . GLU A 1 95 ? -15.498 -2.829 26.780 1.00 96.88 95 GLU A O 1
ATOM 744 N N . VAL A 1 96 ? -13.686 -3.771 25.839 1.00 96.50 96 VAL A N 1
ATOM 745 C CA . VAL A 1 96 ? -13.450 -4.732 26.925 1.00 96.50 96 VAL A CA 1
ATOM 746 C C . VAL A 1 96 ? -13.204 -4.013 28.249 1.00 96.50 96 VAL A C 1
ATOM 748 O O . VAL A 1 96 ? -13.835 -4.361 29.245 1.00 96.50 96 VAL A O 1
ATOM 751 N N . LEU A 1 97 ? -12.358 -2.977 28.269 1.00 96.44 97 LEU A N 1
ATOM 752 C CA . LEU A 1 97 ? -12.109 -2.188 29.480 1.00 96.44 97 LEU A CA 1
ATOM 753 C C . LEU A 1 97 ? -13.394 -1.548 30.022 1.00 96.44 97 LEU A C 1
ATOM 755 O O . LEU A 1 97 ? -13.665 -1.630 31.217 1.00 96.44 97 LEU A O 1
ATOM 759 N N . ARG A 1 98 ? -14.229 -0.976 29.146 1.00 95.31 98 ARG A N 1
ATOM 760 C CA . ARG A 1 98 ? -15.527 -0.406 29.539 1.00 95.31 98 ARG A CA 1
ATOM 761 C C . ARG A 1 98 ? -16.467 -1.464 30.119 1.00 95.31 98 ARG A C 1
ATOM 763 O O . ARG A 1 98 ? -17.133 -1.211 31.119 1.00 95.31 98 ARG A O 1
ATOM 770 N N . ALA A 1 99 ? -16.538 -2.636 29.493 1.00 94.19 99 ALA A N 1
ATOM 771 C CA . ALA A 1 99 ? -17.375 -3.731 29.968 1.00 94.19 99 ALA A CA 1
ATOM 772 C C . ALA A 1 99 ? -16.895 -4.275 31.324 1.00 94.19 99 ALA A C 1
ATOM 774 O O . ALA A 1 99 ? -17.718 -4.657 32.155 1.00 94.19 99 ALA A O 1
ATOM 775 N N . MET A 1 100 ? -15.581 -4.295 31.563 1.00 93.69 100 MET A N 1
ATOM 776 C CA . MET A 1 100 ? -15.001 -4.675 32.853 1.00 93.69 100 MET A CA 1
ATOM 777 C C . MET A 1 100 ? -15.326 -3.660 33.953 1.00 93.69 100 MET A C 1
ATOM 779 O O . MET A 1 100 ? -15.744 -4.071 35.032 1.00 93.69 100 MET A O 1
ATOM 783 N N . GLU A 1 101 ? -15.212 -2.361 33.667 1.00 91.12 101 GLU A N 1
ATOM 784 C CA . GLU A 1 101 ? -15.576 -1.292 34.609 1.00 91.12 101 GLU A CA 1
ATOM 785 C C . GLU A 1 101 ? -17.053 -1.387 35.026 1.00 91.12 101 GLU A C 1
ATOM 787 O O . GLU A 1 101 ? -17.380 -1.358 36.209 1.00 91.12 101 GLU A O 1
ATOM 792 N N . GLY A 1 102 ? -17.960 -1.593 34.062 1.00 83.62 102 GLY A N 1
ATOM 793 C CA . GLY A 1 102 ? -19.389 -1.743 34.354 1.00 83.62 102 GLY A CA 1
ATOM 794 C C . GLY A 1 102 ? -19.706 -2.929 35.274 1.00 83.62 102 GLY A C 1
ATOM 795 O O . GLY A 1 102 ? -20.576 -2.826 36.141 1.00 83.62 102 GLY A O 1
ATOM 796 N N . LYS A 1 103 ? -18.978 -4.044 35.128 1.00 82.44 103 LYS A N 1
ATOM 797 C CA . LYS A 1 103 ? -19.110 -5.200 36.028 1.00 82.44 103 LYS A CA 1
ATOM 798 C C . LYS A 1 103 ? -18.584 -4.893 37.427 1.00 82.44 103 LYS A C 1
ATOM 800 O O . LYS A 1 103 ? -19.269 -5.196 38.391 1.00 82.44 103 LYS A O 1
ATOM 805 N N . TRP A 1 104 ? -17.433 -4.229 37.535 1.00 78.12 104 TRP A N 1
ATOM 806 C CA . TRP A 1 104 ? -16.853 -3.855 38.828 1.00 78.12 104 TRP A CA 1
ATOM 807 C C . TRP A 1 104 ? -17.767 -2.935 39.647 1.00 78.12 104 TRP A C 1
ATOM 809 O O . TRP A 1 104 ? -17.906 -3.136 40.850 1.00 78.12 104 TRP A O 1
ATOM 819 N N . ILE A 1 105 ? -18.432 -1.970 38.999 1.00 75.81 105 ILE A N 1
ATOM 820 C CA . ILE A 1 105 ? -19.425 -1.107 39.659 1.00 75.81 105 ILE A CA 1
ATOM 821 C C . ILE A 1 105 ? -20.623 -1.929 40.152 1.00 75.81 105 ILE A C 1
ATOM 823 O O . ILE A 1 105 ? -21.113 -1.699 41.253 1.00 75.81 105 ILE A O 1
ATOM 827 N N . THR A 1 106 ? -21.087 -2.889 39.346 1.00 75.31 106 THR A N 1
ATOM 828 C CA . THR A 1 106 ? -22.234 -3.743 39.695 1.00 75.31 106 THR A CA 1
ATOM 829 C C . THR A 1 106 ? -21.914 -4.664 40.871 1.00 75.31 106 THR A C 1
ATOM 831 O O . THR A 1 106 ? -22.753 -4.830 41.744 1.00 75.31 106 THR A O 1
ATOM 834 N N . ASP A 1 107 ? -20.702 -5.217 40.928 1.00 72.50 107 ASP A N 1
ATOM 835 C CA . ASP A 1 107 ? -20.261 -6.107 42.011 1.00 72.50 107 ASP A CA 1
ATOM 836 C C . ASP A 1 107 ? -20.049 -5.370 43.354 1.00 72.50 107 ASP A C 1
ATOM 838 O O . ASP A 1 107 ? -19.906 -6.014 44.394 1.00 72.50 107 ASP A O 1
ATOM 842 N N . GLN A 1 108 ? -20.000 -4.032 43.348 1.00 68.56 108 GLN A N 1
ATOM 843 C CA . GLN A 1 108 ? -19.826 -3.190 44.541 1.00 68.56 108 GLN A CA 1
ATOM 844 C C . GLN A 1 108 ? -21.123 -2.596 45.112 1.00 68.56 108 GLN A C 1
ATOM 846 O O . GLN A 1 108 ? -21.069 -1.951 46.163 1.00 68.56 108 GLN A O 1
ATOM 851 N N . LEU A 1 109 ? -22.253 -2.780 44.423 1.00 58.44 109 LEU A N 1
ATOM 852 C CA . LEU A 1 109 ? -23.599 -2.347 44.823 1.00 58.44 109 LEU A CA 1
ATOM 853 C C . LEU A 1 109 ? -24.365 -3.489 45.498 1.00 58.44 109 LEU A C 1
ATOM 855 O O . LEU A 1 109 ? -25.083 -3.188 46.478 1.00 58.44 109 LEU A O 1
#

Solvent-accessible surface area (backbone atoms only — not comparable to full-atom values): 7280 Å² total; per-residue (Å²): 135,84,85,87,90,85,90,90,81,88,77,89,86,86,84,80,96,70,93,75,81,83,73,91,72,80,73,81,75,76,78,79,70,94,65,91,78,88,67,66,40,48,8,88,85,74,68,46,75,30,88,44,60,67,46,67,69,46,61,74,66,23,66,50,54,54,88,84,65,85,44,83,62,29,48,43,58,53,50,51,54,50,50,55,52,50,53,53,51,52,51,52,53,52,50,51,53,52,56,51,52,56,48,54,58,60,80,73,109

Sequence (109 aa):
MASPSGKGAQGSEAPGCGPQPFTRDLVDSVDDAEGLYVAVERCPLCNTTRRRLTCAKCVQSGDFVYFDGRDRERFVDKKERLNQLKSKQEEFQKEVLRAMEGKWITDQL

pLDDT: mean 75.68, std 21.15, range [32.12, 98.69]

Foldseek 3Di:
DDDDDDDDDDDDDDDDDDDDDDPPPPPVPPPPDPDDCPDFAQAPQHRHGHSDVHDPVCVVCQSDDDPVPPDPDGRNNVVVVVVVVVVVVVVVVVVVVVVVVVVVVVVVD